Protein AF-A0A914I8N9-F1 (afdb_monomer_lite)

InterPro domains:
  IPR001623 DnaJ domain [PF00226] (18-84)
  IPR001623 DnaJ domain [PS50076] (16-91)
  IPR001623 DnaJ domain [SM00271] (15-82)
  IPR001623 DnaJ domain [cd06257] (18-78)
  IPR036869 Chaperone J-domain superfamily [G3DSA:1.10.287.110] (11-93)
  IPR036869 Chaperone J-domain superfamily [SSF46565] (16-83)
  IPR044634 J-protein Zuotin/DnaJC2 [PTHR43999] (18-120)

Structure (mmCIF, N/CA/C/O backbone):
data_AF-A0A914I8N9-F1
#
_entry.id   AF-A0A914I8N9-F1
#
loop_
_atom_site.group_PDB
_atom_site.id
_atom_site.type_symbol
_atom_site.label_atom_id
_atom_site.label_alt_id
_atom_site.label_comp_id
_atom_site.label_asym_id
_atom_site.label_entity_id
_atom_site.label_seq_id
_atom_site.pdbx_PDB_ins_code
_atom_site.Cartn_x
_atom_site.Cartn_y
_atom_site.Cartn_z
_atom_site.occupancy
_atom_site.B_iso_or_equiv
_atom_site.auth_seq_id
_atom_site.auth_comp_id
_atom_site.auth_asym_id
_atom_site.auth_atom_id
_atom_site.pdbx_PDB_model_num
ATOM 1 N N . MET A 1 1 ? -34.195 -6.995 -21.123 1.00 39.16 1 MET A N 1
ATOM 2 C CA . MET A 1 1 ? -33.593 -5.960 -20.252 1.00 39.16 1 MET A CA 1
ATOM 3 C C . MET A 1 1 ? -32.084 -6.145 -20.248 1.00 39.16 1 MET A C 1
ATOM 5 O O . MET A 1 1 ? -31.569 -7.027 -19.574 1.00 39.16 1 MET A O 1
ATOM 9 N N . GLY A 1 2 ? -31.395 -5.409 -21.122 1.00 38.69 2 GLY A N 1
ATOM 10 C CA . GLY A 1 2 ? -29.961 -5.561 -21.355 1.00 38.69 2 GLY A CA 1
ATOM 11 C C . GLY A 1 2 ? -29.150 -4.991 -20.198 1.00 38.69 2 GLY A C 1
ATOM 12 O O . GLY A 1 2 ? -29.290 -3.815 -19.868 1.00 38.69 2 GLY A O 1
ATOM 13 N N . ARG A 1 3 ? -28.291 -5.825 -19.601 1.00 42.97 3 ARG A N 1
ATOM 14 C CA . ARG A 1 3 ? -27.200 -5.366 -18.737 1.00 42.97 3 ARG A CA 1
ATOM 15 C C . ARG A 1 3 ? -26.376 -4.388 -19.567 1.00 42.97 3 ARG A C 1
ATOM 17 O O . ARG A 1 3 ? -25.725 -4.806 -20.524 1.00 42.97 3 ARG A O 1
ATOM 24 N N . ARG A 1 4 ? -26.479 -3.090 -19.269 1.00 39.59 4 ARG A N 1
ATOM 25 C CA . ARG A 1 4 ? -25.685 -2.056 -19.935 1.00 39.59 4 ARG A CA 1
ATOM 26 C C . ARG A 1 4 ? -24.221 -2.442 -19.737 1.00 39.59 4 ARG A C 1
ATOM 28 O O . ARG A 1 4 ? -23.734 -2.432 -18.611 1.00 39.59 4 ARG A O 1
ATOM 35 N N . ARG A 1 5 ? -23.550 -2.864 -20.813 1.00 46.09 5 ARG A N 1
ATOM 36 C CA . ARG A 1 5 ? -22.097 -3.029 -20.824 1.00 46.09 5 ARG A CA 1
ATOM 37 C C . ARG A 1 5 ? -21.525 -1.629 -20.673 1.00 46.09 5 ARG A C 1
ATOM 39 O O . ARG A 1 5 ? -21.552 -0.844 -21.615 1.00 46.09 5 ARG A O 1
ATOM 46 N N . ILE A 1 6 ? -21.114 -1.312 -19.454 1.00 45.16 6 ILE A N 1
ATOM 47 C CA . ILE A 1 6 ? -20.371 -0.098 -19.147 1.00 45.16 6 ILE A CA 1
ATOM 48 C C . ILE A 1 6 ? -19.089 -0.168 -19.996 1.00 45.16 6 ILE A C 1
ATOM 50 O O . ILE A 1 6 ? -18.448 -1.225 -20.015 1.00 45.16 6 ILE A O 1
ATOM 54 N N . PRO A 1 7 ? -18.750 0.873 -20.774 1.00 34.12 7 PRO A N 1
ATOM 55 C CA . PRO A 1 7 ? -17.563 0.855 -21.617 1.00 34.12 7 PRO A CA 1
ATOM 56 C C . PRO A 1 7 ? -16.312 0.631 -20.756 1.00 34.12 7 PRO A C 1
ATOM 58 O O . PRO A 1 7 ? -16.129 1.271 -19.723 1.00 34.12 7 PRO A O 1
ATOM 61 N N . MET A 1 8 ? -15.454 -0.290 -21.205 1.00 40.66 8 MET A N 1
ATOM 62 C CA . MET A 1 8 ? -14.222 -0.771 -20.553 1.00 40.66 8 MET A CA 1
ATOM 63 C C . MET A 1 8 ? -13.166 0.321 -20.265 1.00 40.66 8 MET A C 1
ATOM 65 O O . MET A 1 8 ? -12.083 0.015 -19.781 1.00 40.66 8 MET A O 1
ATOM 69 N N . THR A 1 9 ? -13.453 1.582 -20.582 1.00 38.22 9 THR A N 1
ATOM 70 C CA . THR A 1 9 ? -12.513 2.706 -20.577 1.00 38.22 9 THR A CA 1
ATOM 71 C C . THR A 1 9 ? -12.528 3.559 -19.309 1.00 38.22 9 THR A C 1
ATOM 73 O O . THR A 1 9 ? -11.634 4.385 -19.170 1.00 38.22 9 THR A O 1
ATOM 76 N N . LEU A 1 10 ? -13.462 3.359 -18.367 1.00 38.25 10 LEU A N 1
ATOM 77 C CA . LEU A 1 10 ? -13.468 4.121 -17.102 1.00 38.25 10 LEU A CA 1
ATOM 78 C C . LEU A 1 10 ? -13.258 3.291 -15.823 1.00 38.25 10 LEU A C 1
ATOM 80 O O . LEU A 1 10 ? -12.887 3.866 -14.812 1.00 38.25 10 LEU A O 1
ATOM 84 N N . MET A 1 11 ? -13.412 1.962 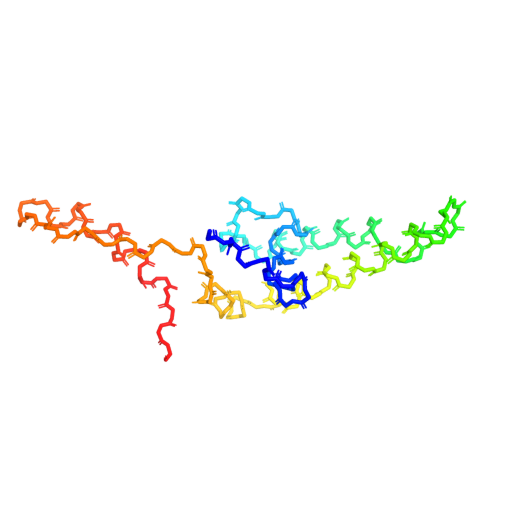-15.859 1.00 38.12 11 MET A N 1
ATOM 85 C CA . MET A 1 11 ? -13.218 1.095 -14.675 1.00 38.12 11 MET A CA 1
ATOM 86 C C . MET A 1 11 ? -11.826 0.440 -14.589 1.00 38.12 11 MET A C 1
ATOM 88 O O . MET A 1 11 ? -11.537 -0.284 -13.645 1.00 38.12 11 MET A O 1
ATOM 92 N N . ALA A 1 12 ? -10.939 0.660 -15.563 1.00 41.41 12 ALA A N 1
ATOM 93 C CA . ALA A 1 12 ? -9.698 -0.116 -15.671 1.00 41.41 12 ALA A CA 1
ATOM 94 C C . ALA A 1 12 ? -8.485 0.472 -14.922 1.00 41.41 12 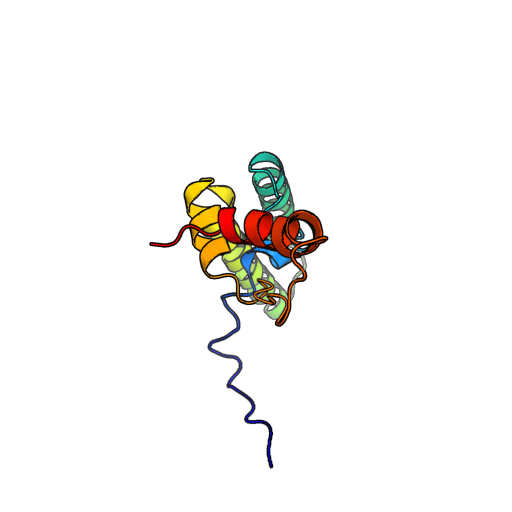ALA A C 1
ATOM 96 O O . ALA A 1 12 ? -7.416 -0.135 -14.952 1.00 41.41 12 ALA A O 1
ATOM 97 N N . LEU A 1 13 ? -8.614 1.627 -14.257 1.00 43.69 13 LEU A N 1
ATOM 98 C CA . LEU A 1 13 ? -7.502 2.221 -13.497 1.00 43.69 13 LEU A CA 1
ATOM 99 C C . LEU A 1 13 ? -7.615 2.004 -11.979 1.00 43.69 13 LEU A C 1
ATOM 101 O O . LEU A 1 13 ? -6.601 2.059 -11.289 1.00 43.69 13 LEU A O 1
ATOM 105 N N . GLU A 1 14 ? -8.805 1.686 -11.468 1.00 46.78 14 GLU A N 1
ATOM 106 C CA . GLU A 1 14 ? -9.052 1.474 -10.030 1.00 46.78 14 GLU A CA 1
ATOM 107 C C . GLU A 1 14 ? -8.702 0.044 -9.574 1.00 46.78 14 GLU A C 1
ATOM 109 O O . GLU A 1 14 ? -8.372 -0.194 -8.416 1.00 46.78 14 GLU A O 1
ATOM 114 N N . ASP A 1 15 ? -8.636 -0.911 -10.506 1.00 54.12 15 ASP A N 1
ATOM 115 C CA . ASP A 1 15 ? -8.267 -2.312 -10.245 1.00 54.12 15 ASP A CA 1
ATOM 116 C C . ASP A 1 15 ? -6.746 -2.583 -10.242 1.00 54.12 15 ASP A C 1
ATOM 118 O O . ASP A 1 15 ? -6.292 -3.726 -10.092 1.00 54.12 15 ASP A O 1
ATOM 122 N N . CYS A 1 16 ? -5.939 -1.536 -10.416 1.00 60.25 16 CYS A N 1
ATOM 123 C CA . CYS A 1 16 ? -4.512 -1.646 -10.702 1.00 60.25 16 CYS A CA 1
ATOM 124 C C . CYS A 1 16 ? -3.617 -1.711 -9.448 1.00 60.25 16 CYS A C 1
ATOM 126 O O . CYS A 1 16 ? -2.440 -2.030 -9.566 1.00 60.25 16 CYS A O 1
ATOM 128 N N . SER A 1 17 ? -4.132 -1.474 -8.239 1.00 67.94 17 SER A N 1
ATOM 129 C CA . SER A 1 17 ? -3.269 -1.226 -7.070 1.00 67.94 17 SER A CA 1
ATOM 130 C C . SER A 1 17 ? -2.759 -2.521 -6.413 1.00 67.94 17 SER A C 1
ATOM 132 O O . SER A 1 17 ? -1.599 -2.916 -6.567 1.00 67.94 17 SER A O 1
ATOM 134 N N . TYR A 1 18 ? -3.631 -3.274 -5.735 1.00 69.81 18 TYR A N 1
ATOM 135 C CA . TYR A 1 18 ? -3.219 -4.495 -5.025 1.00 69.81 18 TYR A CA 1
ATOM 136 C C . TYR A 1 18 ? -3.001 -5.704 -5.943 1.00 69.81 18 TYR A C 1
ATOM 138 O O . TYR A 1 18 ? -2.136 -6.545 -5.679 1.00 69.81 18 TYR A O 1
ATOM 146 N N . LYS A 1 19 ? -3.763 -5.807 -7.039 1.00 77.00 19 LYS A N 1
ATOM 147 C CA . LYS A 1 19 ? -3.675 -6.930 -7.989 1.00 77.00 19 LYS A CA 1
ATOM 148 C C . LYS A 1 19 ? -2.350 -6.950 -8.742 1.00 77.00 19 LYS A C 1
ATOM 150 O O . LYS A 1 19 ? -1.724 -8.005 -8.847 1.00 77.00 19 LYS A O 1
ATOM 155 N N . VAL A 1 20 ? -1.860 -5.796 -9.182 1.00 79.81 20 VAL A N 1
ATOM 156 C CA . VAL A 1 20 ? -0.630 -5.726 -9.984 1.00 79.81 20 VAL A CA 1
ATOM 157 C C . VAL A 1 20 ? 0.626 -5.979 -9.156 1.00 79.81 20 VAL A C 1
ATOM 159 O O . VAL A 1 20 ? 1.529 -6.691 -9.616 1.00 79.81 20 VAL A O 1
ATOM 162 N N . LEU A 1 21 ? 0.636 -5.543 -7.893 1.00 81.12 21 LEU A N 1
ATOM 163 C CA . LEU A 1 21 ? 1.684 -5.892 -6.930 1.00 81.12 21 LEU A CA 1
ATOM 164 C C . LEU A 1 21 ? 1.602 -7.360 -6.463 1.00 81.12 21 LEU A C 1
ATOM 166 O O . LEU A 1 21 ? 2.566 -7.891 -5.912 1.00 81.12 21 LEU A O 1
ATOM 170 N N . GLY A 1 22 ? 0.499 -8.064 -6.747 1.00 80.38 22 GLY A N 1
ATOM 171 C CA . GLY A 1 22 ? 0.273 -9.439 -6.291 1.00 80.38 22 GLY A CA 1
ATOM 172 C C . GLY A 1 22 ? -0.046 -9.524 -4.796 1.00 80.38 22 GLY A C 1
ATOM 173 O O . GLY A 1 22 ? 0.194 -10.553 -4.170 1.00 80.38 22 GLY A O 1
ATOM 174 N N . LEU A 1 23 ? -0.565 -8.435 -4.229 1.00 81.81 23 LEU A N 1
ATOM 175 C CA . LEU A 1 23 ? -0.943 -8.288 -2.826 1.00 81.81 23 LEU A CA 1
ATOM 176 C C . LEU A 1 23 ? -2.467 -8.296 -2.643 1.00 81.81 23 LEU A C 1
ATOM 178 O O . LEU A 1 23 ? -2.960 -7.887 -1.600 1.00 81.81 23 LEU A O 1
ATOM 182 N N . SER A 1 24 ? -3.223 -8.817 -3.617 1.00 76.25 24 SER A N 1
ATOM 183 C CA . SER A 1 24 ? -4.694 -8.893 -3.584 1.00 76.25 24 SER A CA 1
ATOM 184 C C . SER A 1 24 ? -5.264 -9.552 -2.332 1.00 76.25 24 SER A C 1
ATOM 186 O O . SER A 1 24 ? -6.397 -9.266 -1.970 1.00 76.25 24 SER A O 1
ATOM 188 N N . LYS A 1 25 ? -4.504 -10.459 -1.704 1.00 72.12 25 LYS A N 1
ATOM 189 C CA . LYS A 1 25 ? -4.906 -11.142 -0.468 1.00 72.12 25 LYS A CA 1
ATOM 190 C C . LYS A 1 25 ? -4.633 -10.316 0.786 1.00 72.12 25 LYS A C 1
ATOM 192 O O . LYS A 1 25 ? -5.399 -10.423 1.729 1.00 72.12 25 LYS A O 1
ATOM 197 N N . LEU A 1 26 ? -3.550 -9.534 0.801 1.00 74.38 26 LEU A N 1
ATOM 198 C CA . LEU A 1 26 ? -3.224 -8.683 1.945 1.00 74.38 26 LEU A CA 1
ATOM 199 C C . LEU A 1 26 ? -4.026 -7.379 1.920 1.00 74.38 26 LEU A C 1
ATOM 201 O O . LEU A 1 26 ? -4.456 -6.935 2.977 1.00 74.38 26 LEU A O 1
ATOM 205 N N . ARG A 1 27 ? -4.266 -6.788 0.739 1.00 78.44 27 ARG A N 1
ATOM 206 C CA . ARG A 1 27 ? -4.950 -5.487 0.590 1.00 78.44 27 ARG A CA 1
ATOM 207 C C . ARG A 1 27 ? -4.394 -4.467 1.601 1.00 78.44 27 ARG A C 1
ATOM 209 O O . ARG A 1 27 ? -3.176 -4.339 1.723 1.00 78.44 27 ARG A O 1
ATOM 216 N N . TYR A 1 28 ? -5.272 -3.833 2.371 1.00 69.62 28 TYR A N 1
ATOM 217 C CA . TYR A 1 28 ? -4.977 -2.890 3.446 1.00 69.62 28 TYR A CA 1
ATOM 218 C C . TYR A 1 28 ? -4.037 -3.433 4.542 1.00 69.62 28 TYR A C 1
ATOM 220 O O . TYR A 1 28 ? -3.385 -2.657 5.230 1.00 69.62 28 TYR A O 1
ATOM 228 N N . GLN A 1 29 ? -3.908 -4.756 4.701 1.00 72.50 29 GLN A N 1
ATOM 229 C CA . GLN A 1 29 ? -2.983 -5.375 5.663 1.00 72.50 29 GLN A CA 1
ATOM 230 C C . GLN A 1 29 ? -1.536 -5.441 5.151 1.00 72.50 29 GLN A C 1
ATOM 232 O O . GLN A 1 29 ? -0.646 -5.907 5.865 1.00 72.50 29 GLN A O 1
ATOM 237 N N . ALA A 1 30 ? -1.279 -5.040 3.902 1.00 80.31 30 ALA A N 1
ATOM 238 C CA . ALA A 1 30 ? 0.066 -5.038 3.354 1.00 80.31 30 ALA A CA 1
ATOM 239 C C . ALA A 1 30 ? 0.929 -3.995 4.070 1.00 80.31 30 ALA A C 1
ATOM 241 O O . ALA A 1 30 ? 0.628 -2.805 4.063 1.00 80.31 30 ALA A O 1
ATOM 242 N N . THR A 1 31 ? 2.040 -4.446 4.648 1.00 82.31 31 THR A N 1
ATOM 243 C CA . THR A 1 31 ? 3.020 -3.546 5.266 1.00 82.31 31 THR A CA 1
ATOM 244 C C . THR A 1 31 ? 3.807 -2.781 4.192 1.00 82.31 31 THR A C 1
ATOM 246 O O . THR A 1 31 ? 4.040 -3.315 3.097 1.00 82.31 31 THR A O 1
ATOM 249 N N . PRO A 1 32 ? 4.328 -1.576 4.488 1.00 81.88 32 PRO A N 1
ATOM 250 C CA . PRO A 1 32 ? 5.149 -0.811 3.543 1.00 81.88 32 PRO A CA 1
ATOM 251 C C . PRO A 1 32 ? 6.379 -1.598 3.058 1.00 81.88 32 PRO A C 1
ATOM 253 O O . PRO A 1 32 ? 6.779 -1.509 1.895 1.00 81.88 32 PRO A O 1
ATOM 256 N N . ALA A 1 33 ? 6.950 -2.451 3.916 1.00 85.12 33 ALA A N 1
ATOM 257 C CA . ALA A 1 33 ? 8.039 -3.352 3.545 1.00 85.12 33 ALA A CA 1
ATOM 258 C C . ALA A 1 33 ? 7.613 -4.395 2.491 1.00 85.12 33 ALA A C 1
ATOM 260 O O . ALA A 1 33 ? 8.355 -4.656 1.537 1.00 85.12 33 ALA A O 1
ATOM 261 N N . GLN A 1 34 ? 6.414 -4.971 2.624 1.00 85.38 34 GLN A N 1
ATOM 262 C CA . GLN A 1 34 ? 5.852 -5.908 1.645 1.00 85.38 34 GLN A CA 1
ATOM 263 C C . GLN A 1 34 ? 5.517 -5.213 0.322 1.00 85.38 34 GLN A C 1
ATOM 265 O O . GLN A 1 34 ? 5.853 -5.750 -0.734 1.00 85.38 34 GLN A O 1
ATOM 270 N N . LEU A 1 35 ? 4.945 -4.006 0.366 1.00 85.94 35 LEU A N 1
ATOM 271 C CA . LEU A 1 35 ? 4.677 -3.175 -0.814 1.00 85.94 35 LEU A CA 1
ATOM 272 C C . LEU A 1 35 ? 5.965 -2.876 -1.589 1.00 85.94 35 LEU A C 1
ATOM 274 O O . LEU A 1 35 ? 6.048 -3.142 -2.789 1.00 85.94 35 LEU A O 1
ATOM 278 N N . LYS A 1 36 ? 7.017 -2.433 -0.894 1.00 87.88 36 LYS A N 1
ATOM 279 C CA . LYS A 1 36 ? 8.335 -2.152 -1.486 1.00 87.88 36 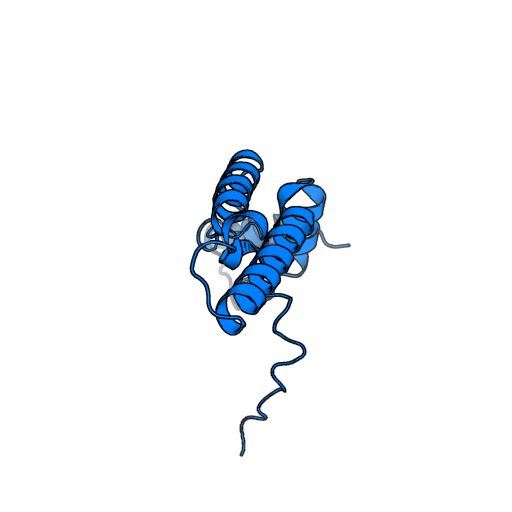LYS A CA 1
ATOM 280 C C . LYS A 1 36 ? 8.989 -3.395 -2.086 1.00 87.88 36 LYS A C 1
ATOM 282 O O . LYS A 1 36 ? 9.606 -3.327 -3.150 1.00 87.88 36 LYS A O 1
ATOM 287 N N . THR A 1 37 ? 8.851 -4.538 -1.423 1.00 89.94 37 THR A N 1
ATOM 288 C CA . THR A 1 37 ? 9.412 -5.813 -1.893 1.00 89.94 37 THR A CA 1
ATOM 289 C C . THR A 1 37 ? 8.670 -6.321 -3.131 1.00 89.94 37 THR A C 1
ATOM 291 O O . THR A 1 37 ? 9.298 -6.719 -4.115 1.00 89.94 37 THR A O 1
ATOM 294 N N . ALA A 1 38 ? 7.337 -6.256 -3.118 1.00 88.88 38 ALA A N 1
ATOM 295 C CA . ALA A 1 38 ? 6.490 -6.607 -4.252 1.00 88.88 38 ALA A CA 1
ATOM 296 C C . ALA A 1 38 ? 6.763 -5.707 -5.466 1.00 88.88 38 ALA A C 1
ATOM 298 O O . ALA A 1 38 ? 6.946 -6.222 -6.571 1.00 88.88 38 ALA A O 1
ATOM 299 N N . TYR A 1 39 ? 6.877 -4.395 -5.242 1.00 89.69 39 TYR A N 1
ATOM 300 C CA . TYR A 1 39 ? 7.236 -3.408 -6.257 1.00 89.69 39 TYR A CA 1
ATOM 301 C C . TYR A 1 39 ? 8.581 -3.732 -6.910 1.00 89.69 39 TYR A C 1
ATOM 303 O O . TYR A 1 39 ? 8.635 -3.950 -8.117 1.00 89.69 39 TYR A O 1
ATOM 311 N N . ARG A 1 40 ? 9.654 -3.882 -6.119 1.00 89.56 40 ARG A N 1
ATOM 312 C CA . ARG A 1 40 ? 10.999 -4.211 -6.632 1.00 89.56 40 ARG A CA 1
ATOM 313 C C . ARG A 1 40 ? 10.998 -5.469 -7.498 1.00 89.56 40 ARG A C 1
ATOM 315 O O . ARG A 1 40 ? 11.579 -5.476 -8.580 1.00 89.56 40 ARG A O 1
ATOM 322 N N . ARG A 1 41 ? 10.308 -6.523 -7.053 1.00 89.25 41 ARG A N 1
ATOM 323 C CA . ARG A 1 41 ? 10.202 -7.785 -7.800 1.00 89.25 41 ARG A CA 1
ATOM 324 C C . ARG A 1 41 ? 9.479 -7.612 -9.138 1.00 89.25 41 ARG A C 1
ATOM 326 O O . ARG A 1 41 ? 9.858 -8.244 -10.118 1.00 89.25 41 ARG A O 1
ATOM 333 N N . LYS A 1 42 ? 8.430 -6.787 -9.176 1.00 88.12 42 LYS A N 1
ATOM 334 C CA . LYS A 1 42 ? 7.640 -6.520 -10.385 1.00 88.12 42 LYS A CA 1
ATOM 335 C C . LYS A 1 42 ? 8.389 -5.612 -11.358 1.00 88.12 42 LYS A C 1
ATOM 337 O O . LYS A 1 42 ? 8.472 -5.960 -12.530 1.00 88.12 42 LYS A O 1
ATOM 342 N N . VAL A 1 43 ? 9.018 -4.545 -10.868 1.00 88.69 43 VAL A N 1
ATOM 343 C CA . VAL A 1 43 ? 9.906 -3.675 -11.655 1.00 88.69 43 VAL A CA 1
ATOM 344 C C . VAL A 1 43 ? 10.986 -4.503 -12.339 1.00 88.69 43 VAL A C 1
ATOM 346 O O . VAL A 1 43 ? 11.086 -4.472 -13.553 1.00 88.69 43 VAL A O 1
ATOM 349 N N . LEU A 1 44 ? 11.709 -5.356 -11.609 1.00 86.62 44 LEU A N 1
ATOM 350 C CA . LEU A 1 44 ? 12.757 -6.205 -12.193 1.00 86.62 44 LEU A CA 1
ATOM 351 C C . LEU A 1 44 ? 12.260 -7.203 -13.252 1.00 86.62 44 LEU A C 1
ATOM 353 O O . LEU A 1 44 ? 13.083 -7.753 -13.987 1.00 86.62 44 LEU A O 1
ATOM 357 N N . LYS A 1 45 ? 10.957 -7.497 -13.292 1.00 84.25 45 LYS A N 1
ATOM 358 C CA . LYS A 1 45 ? 10.346 -8.413 -14.261 1.00 84.25 45 LYS A CA 1
ATOM 359 C C . LYS A 1 45 ? 9.823 -7.686 -15.501 1.00 84.25 45 LYS A C 1
ATOM 361 O O . LYS A 1 45 ? 9.946 -8.235 -16.585 1.00 84.25 45 LYS A O 1
ATOM 366 N N . TYR A 1 46 ? 9.245 -6.500 -15.326 1.00 82.94 46 TYR A N 1
ATOM 367 C CA . TYR A 1 46 ? 8.553 -5.750 -16.382 1.00 82.94 46 TYR A CA 1
ATOM 368 C C . TYR A 1 46 ? 9.292 -4.473 -16.808 1.00 82.94 46 TYR A C 1
ATOM 370 O O . TYR A 1 46 ? 8.726 -3.659 -17.526 1.00 82.94 46 TYR A O 1
ATOM 378 N N . HIS A 1 47 ? 10.530 -4.258 -16.349 1.00 82.94 47 HIS A N 1
ATOM 379 C CA . HIS A 1 47 ? 11.308 -3.085 -16.738 1.00 82.94 47 HIS A CA 1
ATOM 380 C C . HIS A 1 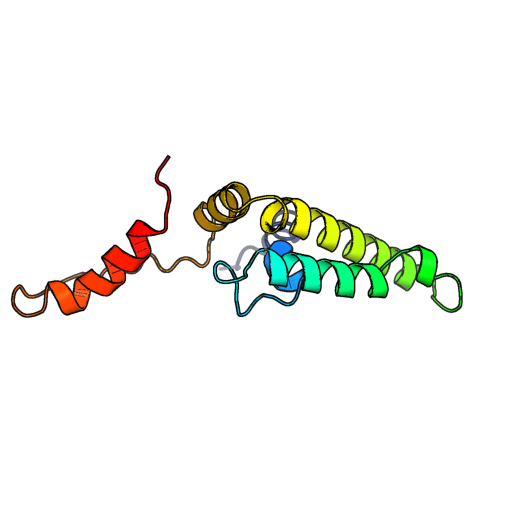47 ? 11.536 -3.076 -18.261 1.00 82.94 47 HIS A C 1
ATOM 382 O O . HIS A 1 47 ? 11.972 -4.102 -18.791 1.00 82.94 47 HIS A O 1
ATOM 388 N N . PRO A 1 48 ? 11.322 -1.940 -18.950 1.00 76.12 48 PRO A N 1
ATOM 389 C CA . PRO A 1 48 ? 11.450 -1.855 -20.410 1.00 76.12 48 PRO A CA 1
ATOM 390 C C . PRO A 1 48 ? 12.858 -2.223 -20.912 1.00 76.12 48 PRO A C 1
ATOM 392 O O . PRO A 1 48 ? 13.003 -2.813 -21.975 1.00 76.12 48 PRO A O 1
ATOM 395 N N . ASP A 1 49 ? 13.896 -1.986 -20.100 1.00 74.25 49 ASP A N 1
ATOM 396 C CA . ASP A 1 49 ? 15.291 -2.356 -20.415 1.00 74.25 49 ASP A CA 1
ATOM 397 C C . ASP A 1 49 ? 15.502 -3.868 -20.636 1.00 74.25 49 ASP A C 1
ATOM 399 O O . ASP A 1 49 ? 16.367 -4.273 -21.405 1.00 74.25 49 ASP A O 1
ATOM 403 N N . LYS A 1 50 ? 14.682 -4.728 -20.015 1.00 68.50 50 LYS A N 1
ATOM 404 C CA . LYS A 1 50 ? 14.822 -6.189 -20.138 1.00 68.50 50 LYS A CA 1
ATOM 405 C C . LYS A 1 50 ? 14.192 -6.786 -21.403 1.00 68.50 50 LYS A C 1
ATOM 407 O O . LYS A 1 50 ? 14.442 -7.957 -21.676 1.00 68.50 50 LYS A O 1
ATOM 412 N N . GLY A 1 51 ? 13.387 -6.024 -22.147 1.00 57.94 51 GLY A N 1
ATOM 413 C CA . GLY A 1 51 ? 12.555 -6.528 -23.251 1.00 57.94 51 GLY A CA 1
ATOM 414 C C . GLY A 1 51 ? 13.221 -6.581 -24.630 1.00 57.94 51 GLY A C 1
ATOM 415 O O . GLY A 1 51 ? 12.616 -7.062 -25.580 1.00 57.94 51 GLY A O 1
ATOM 416 N N . GLN A 1 52 ? 14.465 -6.122 -24.784 1.00 55.34 52 GLN A N 1
ATOM 417 C CA . GLN A 1 52 ? 15.043 -5.952 -26.126 1.00 55.34 52 GLN A CA 1
ATOM 418 C C . GLN A 1 52 ? 15.588 -7.238 -26.773 1.00 55.34 52 GLN A C 1
ATOM 420 O O . GLN A 1 52 ? 15.998 -7.208 -27.929 1.00 55.34 52 GLN A O 1
ATOM 425 N N . ALA A 1 53 ? 15.615 -8.373 -26.064 1.00 55.22 53 ALA A N 1
ATOM 426 C CA . ALA A 1 53 ? 16.324 -9.561 -26.548 1.00 55.22 53 ALA A CA 1
ATOM 427 C C . ALA A 1 53 ? 15.463 -10.573 -27.335 1.00 55.22 53 ALA A C 1
ATOM 429 O O . ALA A 1 53 ? 16.042 -11.404 -28.032 1.00 55.22 53 ALA A O 1
ATOM 430 N N . ALA A 1 54 ? 14.122 -10.552 -27.239 1.00 54.16 54 ALA A N 1
ATOM 431 C CA . ALA A 1 54 ? 13.288 -11.592 -27.872 1.00 54.16 54 ALA A CA 1
ATOM 432 C C . ALA A 1 54 ? 11.797 -11.252 -28.108 1.00 54.16 54 ALA A C 1
ATOM 434 O O . ALA A 1 54 ? 11.070 -12.097 -28.632 1.00 54.16 54 ALA A O 1
ATOM 435 N N . ASP A 1 55 ? 11.314 -10.068 -27.726 1.00 56.69 55 ASP A N 1
ATOM 436 C CA . ASP A 1 55 ? 9.874 -9.804 -27.658 1.00 56.69 55 ASP A CA 1
ATOM 437 C C . ASP A 1 55 ? 9.339 -9.154 -28.950 1.00 56.69 55 ASP A C 1
ATOM 439 O O . ASP A 1 55 ? 9.872 -8.165 -29.445 1.00 56.69 55 ASP A O 1
ATOM 443 N N . THR A 1 56 ? 8.252 -9.702 -29.505 1.00 63.56 56 THR A N 1
ATOM 444 C CA . THR A 1 56 ? 7.454 -9.041 -30.560 1.00 63.56 56 THR A CA 1
ATOM 445 C C . THR A 1 56 ? 6.904 -7.695 -30.072 1.00 63.56 56 THR A C 1
ATOM 447 O O . THR A 1 56 ? 6.589 -7.570 -28.889 1.00 63.56 56 THR A O 1
ATOM 450 N N . ASP A 1 57 ? 6.689 -6.739 -30.981 1.00 65.81 57 ASP A N 1
ATOM 451 C CA . ASP A 1 57 ? 6.200 -5.371 -30.704 1.00 65.81 57 ASP A CA 1
ATOM 452 C C . ASP A 1 57 ? 4.987 -5.321 -29.735 1.00 65.81 57 ASP A C 1
ATOM 454 O O . ASP A 1 57 ? 4.979 -4.566 -28.764 1.00 65.81 57 ASP A O 1
ATOM 458 N N . ASP A 1 58 ? 4.016 -6.238 -29.884 1.00 68.56 58 ASP A N 1
ATOM 459 C CA . ASP A 1 58 ? 2.828 -6.337 -29.006 1.00 68.56 58 ASP A CA 1
ATOM 460 C C . ASP A 1 58 ? 3.165 -6.722 -27.547 1.00 68.56 58 ASP A C 1
ATOM 462 O O . ASP A 1 58 ? 2.462 -6.358 -26.605 1.00 68.56 58 ASP A O 1
ATOM 466 N N . THR A 1 59 ? 4.261 -7.452 -27.323 1.00 68.75 59 THR A N 1
ATOM 467 C CA . THR A 1 59 ? 4.713 -7.846 -25.976 1.00 68.75 59 THR A CA 1
ATOM 468 C C . THR A 1 59 ? 5.435 -6.697 -25.269 1.00 68.75 59 THR A C 1
ATOM 470 O O . THR A 1 59 ? 5.224 -6.507 -24.068 1.00 68.75 59 THR A O 1
ATOM 473 N N . SER A 1 60 ? 6.203 -5.879 -26.000 1.00 69.62 60 SER A N 1
ATOM 474 C CA . SER A 1 60 ? 6.848 -4.679 -25.444 1.00 69.62 60 SER A CA 1
ATOM 475 C C . SER A 1 60 ? 5.811 -3.663 -24.964 1.00 69.62 60 SER A C 1
ATOM 477 O O . SER A 1 60 ? 5.836 -3.254 -23.802 1.00 69.62 60 SER A O 1
ATOM 479 N N . LEU A 1 61 ? 4.812 -3.362 -25.803 1.00 70.81 61 LEU A N 1
ATOM 480 C CA . LEU A 1 61 ? 3.721 -2.438 -25.467 1.00 70.81 61 LEU A CA 1
ATOM 481 C C . LEU A 1 61 ? 2.933 -2.894 -24.226 1.00 70.81 61 LEU A C 1
ATOM 483 O O . LEU A 1 61 ? 2.583 -2.089 -23.358 1.00 70.81 61 LEU A O 1
ATOM 487 N N . ARG A 1 62 ? 2.684 -4.204 -24.091 1.00 74.44 62 ARG A N 1
ATOM 488 C CA . ARG A 1 62 ? 2.043 -4.773 -22.893 1.00 74.44 62 ARG A CA 1
ATOM 489 C C . ARG A 1 62 ? 2.918 -4.642 -21.650 1.00 74.44 62 ARG A C 1
ATOM 491 O O . ARG A 1 62 ? 2.396 -4.317 -20.585 1.00 74.44 62 ARG A O 1
ATOM 498 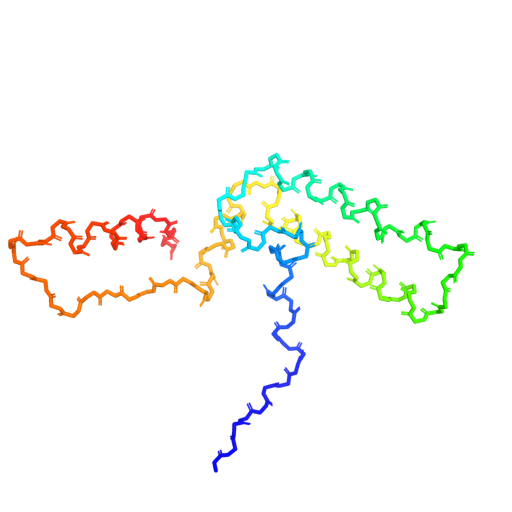N N . ASN A 1 63 ? 4.222 -4.889 -21.759 1.00 76.06 63 ASN A N 1
ATOM 499 C CA . ASN A 1 63 ? 5.148 -4.771 -20.633 1.00 76.06 63 ASN A CA 1
ATOM 500 C C . ASN A 1 63 ? 5.257 -3.322 -20.139 1.00 76.06 63 ASN A C 1
ATOM 502 O O . ASN A 1 63 ? 5.209 -3.093 -18.931 1.00 76.06 63 ASN A O 1
ATOM 506 N N . GLU A 1 64 ? 5.300 -2.351 -21.051 1.00 79.31 64 GLU A N 1
ATOM 507 C CA . GLU A 1 64 ? 5.277 -0.920 -20.727 1.00 79.31 64 GLU A CA 1
ATOM 508 C C . GLU A 1 64 ? 3.979 -0.509 -20.020 1.00 79.31 64 GLU A C 1
ATOM 510 O O . GLU A 1 64 ? 4.017 0.153 -18.979 1.00 79.31 64 GLU A O 1
ATOM 515 N N . ALA A 1 65 ? 2.824 -0.963 -20.519 1.00 80.62 65 ALA A N 1
ATOM 516 C CA . ALA A 1 65 ? 1.535 -0.707 -19.878 1.00 80.62 65 ALA A CA 1
ATOM 517 C C . ALA A 1 65 ? 1.466 -1.305 -18.459 1.00 80.62 65 ALA A C 1
ATOM 519 O O . ALA A 1 65 ? 0.984 -0.662 -17.520 1.00 80.62 65 ALA A O 1
ATOM 520 N N . VAL A 1 66 ? 1.994 -2.520 -18.273 1.00 80.88 66 VAL A N 1
ATOM 521 C CA . VAL A 1 66 ? 2.079 -3.171 -16.958 1.00 80.88 66 VAL A CA 1
ATOM 522 C C . VAL A 1 66 ? 3.034 -2.415 -16.034 1.00 80.88 66 VAL A C 1
ATOM 524 O O . VAL A 1 66 ? 2.701 -2.206 -14.868 1.00 80.88 66 VAL A O 1
ATOM 527 N N . PHE A 1 67 ? 4.183 -1.958 -16.534 1.00 84.19 67 PHE A N 1
ATOM 528 C CA . PHE A 1 67 ? 5.141 -1.155 -15.775 1.00 84.19 67 PHE A CA 1
ATOM 529 C C . PHE A 1 67 ? 4.528 0.162 -15.287 1.00 84.19 67 PHE A C 1
ATOM 531 O O . PHE A 1 67 ? 4.615 0.481 -14.100 1.00 84.19 67 PHE A O 1
ATOM 538 N N . ALA A 1 68 ? 3.816 0.875 -16.163 1.00 84.56 68 ALA A N 1
ATOM 539 C CA . ALA A 1 68 ? 3.107 2.098 -15.802 1.00 84.56 68 ALA A CA 1
ATOM 540 C C . ALA A 1 68 ? 2.068 1.858 -14.690 1.00 84.56 68 ALA A C 1
ATOM 542 O O . ALA A 1 68 ? 1.957 2.658 -13.758 1.00 84.56 68 ALA A O 1
ATOM 543 N N . CYS A 1 69 ? 1.335 0.741 -14.739 1.00 84.94 69 CYS A N 1
ATOM 544 C CA . CYS A 1 69 ? 0.396 0.375 -13.677 1.00 84.94 69 CYS A CA 1
ATOM 545 C C . CYS A 1 69 ? 1.114 -0.022 -12.366 1.00 84.94 69 CYS A C 1
ATOM 547 O O . CYS A 1 69 ? 0.670 0.384 -11.294 1.00 84.94 69 CYS A O 1
ATOM 549 N N . ILE A 1 70 ? 2.256 -0.728 -12.418 1.00 86.00 70 ILE A N 1
ATOM 550 C CA . ILE A 1 70 ? 3.081 -1.043 -11.230 1.00 86.00 70 ILE A CA 1
ATOM 551 C C . ILE A 1 70 ? 3.545 0.239 -10.524 1.00 86.00 70 ILE A C 1
ATOM 553 O O . ILE A 1 70 ? 3.494 0.317 -9.295 1.00 86.00 70 ILE A O 1
ATOM 557 N N . GLN A 1 71 ? 3.999 1.232 -11.292 1.00 87.38 71 GLN A N 1
ATOM 558 C CA . GLN A 1 71 ? 4.477 2.504 -10.756 1.00 87.38 71 GLN A CA 1
ATOM 559 C C . GLN A 1 71 ? 3.352 3.274 -10.061 1.00 87.38 71 GLN A C 1
ATOM 561 O O . GLN A 1 71 ? 3.484 3.625 -8.889 1.00 87.38 71 GLN A O 1
ATOM 566 N N . LYS A 1 72 ? 2.209 3.435 -10.739 1.00 84.25 72 LYS A N 1
ATOM 567 C CA . LYS A 1 72 ? 1.016 4.083 -10.170 1.00 84.25 72 LYS A CA 1
ATOM 568 C C . LYS A 1 72 ? 0.536 3.387 -8.895 1.00 84.25 72 LYS A C 1
ATOM 570 O O . LYS A 1 72 ? 0.263 4.053 -7.900 1.00 84.25 72 LYS A O 1
ATOM 575 N N . ALA A 1 73 ? 0.503 2.053 -8.891 1.00 84.06 73 ALA A N 1
ATOM 576 C CA . ALA A 1 73 ? 0.122 1.268 -7.719 1.00 84.06 73 ALA A CA 1
ATOM 577 C C . ALA A 1 73 ? 1.032 1.543 -6.512 1.00 84.06 73 ALA A C 1
ATOM 579 O O . ALA A 1 73 ? 0.555 1.678 -5.386 1.00 84.06 73 ALA A O 1
ATOM 580 N N . TYR A 1 74 ? 2.346 1.643 -6.729 1.00 85.50 74 TYR A N 1
ATOM 581 C CA . TYR A 1 74 ? 3.296 1.940 -5.658 1.00 85.50 74 TYR A CA 1
ATOM 582 C C . TYR A 1 74 ? 3.243 3.404 -5.202 1.00 85.50 74 TYR A C 1
ATOM 584 O O . TYR A 1 74 ? 3.400 3.673 -4.015 1.00 85.50 74 TYR A O 1
ATOM 592 N N . GLU A 1 75 ? 2.969 4.352 -6.097 1.00 84.56 75 GLU A N 1
ATOM 593 C CA . GLU A 1 75 ? 2.777 5.762 -5.733 1.00 84.56 75 GLU A CA 1
ATOM 594 C C . GLU A 1 75 ? 1.526 5.996 -4.874 1.00 84.56 75 GLU A C 1
ATOM 596 O O . GLU A 1 75 ? 1.521 6.876 -4.005 1.00 84.56 75 GLU A O 1
ATOM 601 N N . GLN A 1 76 ? 0.478 5.203 -5.105 1.00 79.50 76 GLN A N 1
ATOM 602 C CA . GLN A 1 76 ? -0.753 5.243 -4.320 1.00 79.50 76 GLN A CA 1
ATOM 603 C C . GLN A 1 76 ? -0.619 4.496 -2.989 1.00 79.50 76 GLN A C 1
ATOM 605 O O . GLN A 1 76 ? -0.991 5.037 -1.956 1.00 79.50 76 GLN A O 1
ATOM 610 N N . LEU A 1 77 ? -0.065 3.280 -2.987 1.00 80.31 77 LEU A N 1
ATOM 611 C CA . LEU A 1 77 ? -0.065 2.420 -1.797 1.00 80.31 77 LEU A CA 1
ATOM 612 C C . LEU A 1 77 ? 1.242 2.454 -0.995 1.00 80.31 77 LEU A C 1
ATOM 614 O O . LEU A 1 77 ? 1.240 2.249 0.209 1.00 80.31 77 LEU A O 1
ATOM 618 N N . GLY A 1 78 ? 2.383 2.637 -1.658 1.00 75.00 78 GLY A N 1
ATOM 619 C CA . GLY A 1 78 ? 3.708 2.353 -1.096 1.00 75.00 78 GLY A CA 1
ATOM 620 C C . GLY A 1 78 ? 4.487 3.556 -0.565 1.00 75.00 78 GLY A C 1
ATOM 621 O O . GLY A 1 78 ? 5.533 3.352 0.052 1.00 75.00 78 GLY A O 1
ATOM 622 N N . LEU A 1 79 ? 4.030 4.789 -0.814 1.00 78.00 79 LEU A N 1
ATOM 623 C CA . LEU A 1 79 ? 4.759 6.006 -0.424 1.00 78.00 79 LEU A CA 1
ATOM 624 C C . LEU A 1 79 ? 4.503 6.444 1.024 1.00 78.00 79 LEU A C 1
ATOM 626 O O . LEU A 1 79 ? 5.427 6.937 1.668 1.00 78.00 79 LEU A O 1
ATOM 630 N N . SER A 1 80 ? 3.289 6.262 1.546 1.00 76.81 80 SER A N 1
ATOM 631 C CA . SER A 1 80 ? 2.960 6.536 2.949 1.00 76.81 80 SER A CA 1
ATOM 632 C C . SER A 1 80 ? 1.706 5.780 3.384 1.00 76.81 80 SER A C 1
ATOM 634 O O . SER A 1 80 ? 0.840 5.481 2.560 1.00 76.81 80 SER A O 1
ATOM 636 N N . GLU A 1 81 ? 1.586 5.520 4.689 1.00 74.44 81 GLU A N 1
ATOM 637 C CA . GLU A 1 81 ? 0.365 4.934 5.256 1.00 74.44 81 GLU A CA 1
ATOM 638 C C . GLU A 1 81 ? -0.861 5.821 5.016 1.00 74.44 81 GLU A C 1
ATOM 640 O O . GLU A 1 81 ? -1.940 5.303 4.759 1.00 74.44 81 GLU A O 1
ATOM 645 N N . ASP A 1 82 ? -0.708 7.147 5.033 1.00 75.25 82 ASP A N 1
ATOM 646 C CA . ASP A 1 82 ? -1.829 8.071 4.816 1.00 75.25 82 ASP A CA 1
ATOM 647 C C . ASP A 1 82 ? -2.431 7.940 3.415 1.00 75.25 82 ASP A C 1
ATOM 649 O O . ASP A 1 82 ? -3.646 8.006 3.253 1.00 75.25 82 ASP A O 1
ATOM 653 N N . ARG A 1 83 ? -1.599 7.707 2.390 1.00 73.94 83 ARG A N 1
ATOM 654 C CA . ARG A 1 83 ? -2.090 7.480 1.023 1.00 73.94 83 ARG A CA 1
ATOM 655 C C . ARG A 1 83 ? -2.757 6.122 0.878 1.00 73.94 83 ARG A C 1
ATOM 657 O O . ARG A 1 83 ? -3.777 6.026 0.202 1.00 73.94 83 ARG A O 1
ATOM 664 N N . GLN A 1 84 ? -2.213 5.105 1.545 1.00 75.56 84 GLN A N 1
ATOM 665 C CA . GLN A 1 84 ? -2.843 3.794 1.616 1.00 75.56 84 GLN A CA 1
ATOM 666 C C . GLN A 1 84 ? -4.228 3.899 2.269 1.00 75.56 84 GLN A C 1
ATOM 668 O O . GLN A 1 84 ? -5.200 3.436 1.689 1.00 75.56 84 GLN A O 1
ATOM 673 N N . ARG A 1 85 ? -4.349 4.613 3.396 1.00 73.88 85 ARG A N 1
ATOM 674 C CA . ARG A 1 85 ? -5.635 4.866 4.068 1.00 73.88 85 ARG A CA 1
ATOM 675 C C . ARG A 1 85 ? -6.599 5.689 3.212 1.00 73.88 85 ARG A C 1
ATOM 677 O O . ARG A 1 85 ? -7.784 5.384 3.180 1.00 73.88 85 ARG A O 1
ATOM 684 N N . ALA A 1 86 ? -6.110 6.711 2.508 1.00 74.44 86 ALA A N 1
ATOM 685 C CA . ALA A 1 86 ? -6.933 7.507 1.598 1.00 74.44 86 ALA A CA 1
ATOM 686 C C . ALA A 1 86 ? -7.481 6.666 0.432 1.00 74.44 86 ALA A C 1
ATOM 688 O O . ALA A 1 86 ? -8.624 6.855 0.029 1.00 74.44 86 ALA A O 1
ATOM 689 N N . PHE A 1 87 ? -6.686 5.721 -0.080 1.00 72.62 87 PHE A N 1
ATOM 690 C CA . PHE A 1 87 ? -7.127 4.765 -1.095 1.00 72.62 87 PHE A CA 1
ATOM 691 C C . PHE A 1 87 ? -8.113 3.735 -0.526 1.00 72.62 87 PHE A C 1
ATOM 693 O O . PHE A 1 87 ? -9.141 3.470 -1.138 1.00 72.62 87 PHE A O 1
ATOM 700 N N . ASP A 1 88 ? -7.839 3.197 0.663 1.00 70.75 88 ASP A N 1
ATOM 701 C CA . ASP A 1 88 ? -8.707 2.219 1.328 1.00 70.75 88 ASP A CA 1
ATOM 702 C C . ASP A 1 88 ? -10.061 2.826 1.759 1.00 70.75 88 ASP A C 1
ATOM 704 O O . ASP A 1 88 ? -11.050 2.106 1.865 1.00 70.75 88 ASP A O 1
ATOM 708 N N . SER A 1 89 ? -10.137 4.148 1.963 1.00 67.88 89 SER A N 1
ATOM 709 C CA . SER A 1 89 ? -11.386 4.870 2.271 1.00 67.88 89 SER A CA 1
ATOM 710 C C . SER A 1 89 ? -12.384 4.872 1.104 1.00 67.88 89 SER A C 1
ATOM 712 O O . SER A 1 89 ? -13.593 4.905 1.314 1.00 67.88 89 SER A O 1
ATOM 714 N N . VAL A 1 90 ? -11.893 4.778 -0.134 1.00 65.25 90 VAL A N 1
ATOM 715 C CA . VAL A 1 90 ? -12.731 4.713 -1.343 1.00 65.25 90 VAL A CA 1
ATOM 716 C C . VAL A 1 90 ? -12.868 3.285 -1.885 1.00 65.25 90 VAL A C 1
ATOM 718 O O . VAL A 1 90 ? -13.260 3.112 -3.037 1.00 65.25 90 VAL A O 1
ATOM 721 N N . ASP A 1 91 ? -12.540 2.261 -1.085 1.00 66.56 91 ASP A N 1
ATOM 722 C CA . ASP A 1 91 ? -12.558 0.855 -1.505 1.00 66.56 91 ASP A CA 1
ATOM 723 C C . ASP A 1 91 ? -14.000 0.352 -1.751 1.00 66.56 91 ASP A C 1
ATOM 725 O O . ASP A 1 91 ? -14.742 0.120 -0.793 1.00 66.56 91 ASP A O 1
ATOM 729 N N . PRO A 1 92 ? -14.407 0.077 -3.010 1.00 63.00 92 PRO A N 1
ATOM 730 C CA . PRO A 1 92 ? -15.759 -0.394 -3.332 1.00 63.00 92 PRO A CA 1
ATOM 731 C C . PRO A 1 92 ? -16.042 -1.824 -2.850 1.00 63.00 92 PRO A C 1
ATOM 733 O O . PRO A 1 92 ? -17.161 -2.315 -2.981 1.00 63.00 92 PRO A O 1
ATOM 736 N N . GLN A 1 93 ? -15.015 -2.537 -2.377 1.00 63.62 93 GLN A N 1
ATOM 737 C CA . GLN A 1 93 ? -15.125 -3.881 -1.812 1.00 63.62 93 GLN A CA 1
ATOM 738 C C . GLN A 1 93 ? -15.297 -3.883 -0.290 1.00 63.62 93 GLN A C 1
ATOM 740 O O . GLN A 1 93 ? -15.288 -4.965 0.307 1.00 63.62 93 GLN A O 1
ATOM 745 N N . PHE A 1 94 ? -15.428 -2.712 0.335 1.00 66.69 94 PHE A N 1
ATOM 746 C CA . PHE A 1 94 ? -15.755 -2.626 1.746 1.00 66.69 94 PHE A CA 1
ATOM 747 C C . PHE A 1 94 ? -17.145 -3.222 2.022 1.00 66.69 94 PHE A C 1
ATOM 749 O O . PHE A 1 94 ? -18.092 -3.044 1.258 1.00 66.69 94 PHE A O 1
ATOM 756 N N . ASP A 1 95 ? -17.237 -3.991 3.104 1.00 67.56 95 ASP A N 1
ATOM 757 C CA . ASP A 1 95 ? -18.477 -4.630 3.531 1.00 67.56 95 ASP A CA 1
ATOM 758 C C . ASP A 1 95 ? -19.226 -3.705 4.497 1.00 67.56 95 ASP A C 1
ATOM 760 O O . ASP A 1 95 ? -18.968 -3.724 5.705 1.00 67.56 95 ASP A O 1
ATOM 764 N N . ASP A 1 96 ? -20.143 -2.915 3.936 1.00 66.56 96 ASP A N 1
ATOM 765 C CA . ASP A 1 96 ? -21.047 -2.005 4.654 1.00 66.56 96 ASP A CA 1
ATOM 766 C C . ASP A 1 96 ? -22.245 -2.717 5.307 1.00 66.56 96 ASP A C 1
ATOM 768 O O . ASP A 1 96 ? -23.157 -2.064 5.820 1.00 66.56 96 ASP A O 1
ATOM 772 N N . LEU A 1 97 ? -22.300 -4.054 5.287 1.00 71.62 97 LEU A N 1
ATOM 773 C CA . LEU A 1 97 ? -23.426 -4.779 5.864 1.00 71.62 97 LEU A CA 1
ATOM 774 C C . LEU A 1 97 ? -23.449 -4.621 7.391 1.00 71.62 97 LEU A C 1
ATOM 776 O O . LEU A 1 97 ? -22.618 -5.167 8.124 1.00 71.62 97 LEU A O 1
ATOM 780 N N . VAL A 1 98 ? -24.463 -3.902 7.868 1.00 75.12 98 VAL A N 1
ATOM 781 C CA . VAL A 1 98 ? -24.828 -3.796 9.281 1.00 75.12 98 VAL A CA 1
ATOM 782 C C . VAL A 1 98 ? -26.037 -4.706 9.533 1.00 75.12 98 VAL A C 1
ATOM 784 O O . VAL A 1 98 ? -26.940 -4.748 8.700 1.00 75.12 98 VAL A O 1
ATOM 787 N N . PRO A 1 99 ? -26.086 -5.457 10.647 1.00 77.81 99 PRO A N 1
ATOM 788 C CA . PRO A 1 99 ? -27.263 -6.253 10.986 1.00 77.81 99 PRO A CA 1
ATOM 789 C C . PRO A 1 99 ? -28.513 -5.373 11.174 1.00 77.81 99 PRO A C 1
ATOM 791 O O . PRO A 1 99 ? -28.466 -4.407 11.934 1.00 77.81 99 PRO A O 1
ATOM 794 N N . ASP A 1 100 ? -29.640 -5.743 10.554 1.00 75.31 100 ASP A N 1
ATOM 795 C CA . ASP A 1 100 ? -30.919 -5.005 10.642 1.00 75.31 100 ASP A CA 1
ATOM 796 C C . ASP A 1 100 ? -31.549 -5.024 12.045 1.00 75.31 100 ASP A C 1
ATOM 798 O O . ASP A 1 100 ? -32.329 -4.145 12.413 1.0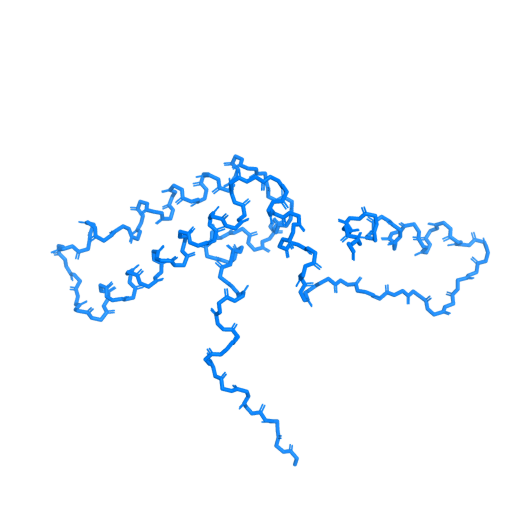0 75.31 100 ASP A O 1
ATOM 802 N N . SER A 1 101 ? -31.241 -6.049 12.840 1.00 77.50 101 SER A N 1
ATOM 803 C CA . SER A 1 101 ? -31.757 -6.216 14.194 1.00 77.50 101 SER A CA 1
ATOM 804 C C . SER A 1 101 ? -30.670 -6.785 15.089 1.00 77.50 101 SER A C 1
ATOM 806 O O . SER A 1 101 ? -29.998 -7.757 14.739 1.00 77.50 101 SER A O 1
ATOM 808 N N . VAL A 1 102 ? -30.491 -6.158 16.249 1.00 78.75 102 VAL A N 1
ATOM 809 C CA . VAL A 1 102 ? -29.490 -6.542 17.239 1.00 78.75 102 VAL A CA 1
ATOM 810 C C . VAL A 1 102 ? -30.189 -6.688 18.579 1.00 78.75 102 VAL A C 1
ATOM 812 O O . VAL A 1 102 ? -30.763 -5.729 19.094 1.00 78.75 102 VAL A O 1
ATOM 815 N N . GLU A 1 103 ? -30.143 -7.883 19.161 1.00 82.44 103 GLU A N 1
ATOM 816 C CA . GLU A 1 103 ? -30.638 -8.080 20.520 1.00 82.44 103 GLU A CA 1
ATOM 817 C C . GLU A 1 103 ? -29.661 -7.502 21.547 1.00 82.44 103 GLU A C 1
ATOM 819 O O . GLU A 1 103 ? -28.443 -7.648 21.416 1.00 82.44 103 GLU A O 1
ATOM 824 N N . ALA A 1 104 ? -30.191 -6.892 22.612 1.00 79.25 104 ALA A N 1
ATOM 825 C CA . ALA A 1 104 ? -29.381 -6.285 23.672 1.00 79.25 104 ALA A CA 1
ATOM 826 C C . ALA A 1 104 ? -28.414 -7.288 24.335 1.00 79.25 104 ALA A C 1
ATOM 828 O O . ALA A 1 104 ? -27.309 -6.917 24.726 1.00 79.25 104 ALA A O 1
ATOM 829 N N . SER A 1 105 ? -28.805 -8.563 24.406 1.00 84.12 105 SER A N 1
ATOM 830 C CA . SER A 1 105 ? -28.002 -9.681 24.922 1.00 84.12 105 SER A CA 1
ATOM 831 C C . SER A 1 105 ? -26.743 -9.962 24.090 1.00 84.12 105 SER A C 1
ATOM 833 O O . SER A 1 105 ? -25.720 -10.351 24.647 1.00 84.12 105 SER A O 1
ATOM 835 N N . ASN A 1 106 ? -26.791 -9.713 22.776 1.00 82.94 106 ASN A N 1
ATOM 836 C CA . ASN A 1 106 ? -25.721 -10.000 21.814 1.00 82.94 106 ASN A CA 1
ATOM 837 C C . ASN A 1 106 ? -25.167 -8.731 21.145 1.00 82.94 106 ASN A C 1
ATOM 839 O O . ASN A 1 106 ? -24.509 -8.813 20.104 1.00 82.94 106 ASN A O 1
ATOM 843 N N . PHE A 1 107 ? -25.410 -7.561 21.742 1.00 81.69 107 PHE A N 1
ATOM 844 C CA . PHE A 1 107 ? -25.041 -6.256 21.194 1.00 81.69 107 PHE A CA 1
ATOM 845 C C . PHE A 1 107 ? -23.556 -6.176 20.819 1.00 81.69 107 PHE A C 1
ATOM 847 O O . PHE A 1 107 ? -23.213 -5.920 19.666 1.00 81.69 107 PHE A O 1
ATOM 854 N N . PHE A 1 108 ? -22.669 -6.481 21.770 1.00 79.62 108 PHE A N 1
ATOM 855 C CA . PHE A 1 108 ? -21.222 -6.417 21.551 1.00 79.62 108 PHE A CA 1
ATOM 856 C C . PHE A 1 108 ? -20.718 -7.487 20.578 1.00 79.62 108 PHE A C 1
ATOM 858 O O . PHE A 1 108 ? -19.799 -7.222 19.811 1.00 79.62 108 PHE A O 1
ATOM 865 N N . ALA A 1 109 ? -21.333 -8.673 20.562 1.00 81.62 109 ALA A N 1
ATOM 866 C CA . ALA A 1 109 ? -20.953 -9.743 19.641 1.00 81.62 109 ALA A CA 1
ATOM 867 C C . ALA A 1 109 ? -21.356 -9.432 18.189 1.00 81.62 109 ALA A C 1
ATOM 869 O O . ALA A 1 109 ? -20.615 -9.741 17.261 1.00 81.62 109 ALA A O 1
ATOM 870 N N . SER A 1 110 ? -22.513 -8.794 17.997 1.00 79.38 110 SER A N 1
ATOM 871 C CA . SER A 1 110 ? -23.066 -8.503 16.669 1.00 79.38 110 SER A CA 1
ATOM 872 C C . SER A 1 110 ? -22.477 -7.226 16.072 1.00 79.38 110 SER A C 1
ATOM 874 O O . SER A 1 110 ? -22.110 -7.200 14.900 1.00 79.38 110 SER A O 1
ATOM 876 N N . LEU A 1 111 ? -22.357 -6.167 16.880 1.00 81.38 111 LEU A N 1
ATOM 877 C CA . LEU A 1 111 ? -21.880 -4.860 16.425 1.00 81.38 111 LEU A CA 1
ATOM 878 C C . LEU A 1 111 ? -20.386 -4.641 16.661 1.00 81.38 111 LEU A C 1
ATOM 880 O O . LEU A 1 111 ? -19.808 -3.794 15.992 1.00 81.38 111 LEU A O 1
ATOM 884 N N . GLY A 1 112 ? -19.725 -5.405 17.534 1.00 81.50 112 GLY A N 1
ATOM 885 C CA . GLY A 1 112 ? -18.271 -5.323 17.732 1.00 81.50 112 GLY A CA 1
ATOM 886 C C . GLY A 1 112 ? -17.483 -5.444 16.420 1.00 81.50 112 GLY A C 1
ATOM 887 O O . GLY A 1 112 ? -16.722 -4.533 16.093 1.00 81.50 112 GLY A O 1
ATOM 888 N N . PRO A 1 113 ? -17.737 -6.473 15.590 1.00 80.12 113 PRO A N 1
ATOM 889 C CA . PRO A 1 113 ? -17.107 -6.600 14.276 1.00 80.12 113 PRO A CA 1
ATOM 890 C C . PRO A 1 113 ? -17.448 -5.461 13.306 1.00 80.12 113 PRO A C 1
ATOM 892 O O . PRO A 1 113 ? -16.667 -5.195 12.394 1.00 80.12 113 PRO A O 1
ATOM 895 N N . VAL A 1 114 ? -18.610 -4.818 13.464 1.00 78.88 114 VAL A N 1
ATOM 896 C CA . VAL A 1 114 ? -19.056 -3.674 12.648 1.00 78.88 114 VAL A CA 1
ATOM 897 C C . VAL A 1 114 ? -18.332 -2.400 13.082 1.00 78.88 114 VAL A C 1
ATOM 899 O O . VAL A 1 114 ? -17.832 -1.661 12.241 1.00 78.88 114 VAL A O 1
ATOM 902 N N . PHE A 1 115 ? -18.195 -2.160 14.386 1.00 80.25 115 PHE A N 1
ATOM 903 C CA . PHE A 1 115 ? -17.423 -1.040 14.920 1.00 80.25 115 PHE A CA 1
ATOM 904 C C . PHE A 1 115 ? -15.945 -1.174 14.592 1.00 80.25 115 PHE A C 1
ATOM 906 O O . PHE A 1 115 ? -15.340 -0.213 14.131 1.00 80.25 115 PHE A O 1
ATOM 913 N N . GLU A 1 116 ? -15.372 -2.369 14.741 1.00 76.88 116 GLU A N 1
ATOM 914 C CA . GLU A 1 116 ? -13.997 -2.613 14.325 1.00 76.88 116 GLU A CA 1
ATOM 915 C C . GLU A 1 116 ? -13.813 -2.367 12.835 1.00 76.88 116 GLU A C 1
ATOM 917 O O . GLU A 1 116 ? -12.742 -1.911 12.467 1.00 76.88 116 GLU A O 1
ATOM 922 N N . ARG A 1 117 ? -14.807 -2.679 11.984 1.00 73.50 117 ARG A N 1
ATOM 923 C CA . ARG A 1 117 ? -14.825 -2.382 10.536 1.00 73.50 117 ARG A CA 1
ATOM 924 C C . ARG A 1 117 ? -14.897 -0.891 10.232 1.00 73.50 117 ARG A C 1
ATOM 926 O O . ARG A 1 117 ? -14.109 -0.416 9.421 1.00 73.50 117 ARG A O 1
ATOM 933 N N . ASN A 1 118 ? -15.769 -0.167 10.919 1.00 72.31 118 ASN A N 1
ATOM 934 C CA . ASN A 1 118 ? -15.995 1.259 10.696 1.00 72.31 118 ASN A CA 1
ATOM 935 C C . ASN A 1 118 ? -14.913 2.157 11.304 1.00 72.31 118 ASN A C 1
ATOM 937 O O . ASN A 1 118 ? -14.567 3.170 10.710 1.00 72.31 118 ASN A O 1
ATOM 941 N N . ALA A 1 119 ? -14.291 1.766 12.420 1.00 72.50 119 ALA A N 1
ATOM 942 C CA . ALA A 1 119 ? -13.167 2.497 13.017 1.00 72.50 119 ALA A CA 1
ATOM 943 C C . ALA A 1 119 ? -11.943 2.610 12.082 1.00 72.50 119 ALA A C 1
ATOM 945 O O . ALA A 1 119 ? -11.012 3.363 12.358 1.00 72.50 119 ALA A O 1
ATOM 946 N N . ARG A 1 120 ? -11.934 1.838 10.987 1.00 64.38 120 ARG A N 1
ATOM 947 C CA . ARG A 1 120 ? -10.889 1.798 9.955 1.00 64.38 120 ARG A CA 1
ATOM 948 C C . ARG A 1 120 ? -11.045 2.922 8.939 1.00 64.38 120 ARG A C 1
ATOM 950 O O . ARG A 1 120 ? -10.053 3.325 8.339 1.00 64.38 120 ARG A O 1
ATOM 957 N N . GLN A 1 121 ? -12.275 3.380 8.711 1.00 59.25 121 GLN A N 1
ATOM 958 C CA . GLN A 1 121 ? -12.568 4.380 7.699 1.00 59.25 121 GLN A CA 1
ATOM 959 C C . GLN A 1 121 ? -12.397 5.777 8.291 1.00 59.25 121 GLN A C 1
ATOM 961 O O . GLN A 1 121 ? -13.030 6.142 9.282 1.00 59.25 121 GLN A O 1
ATOM 966 N N . ALA A 1 122 ? -11.517 6.568 7.680 1.00 50.31 122 ALA A N 1
ATOM 967 C CA . ALA A 1 122 ? -11.442 7.991 7.956 1.00 50.31 122 ALA A CA 1
ATOM 968 C C . ALA A 1 122 ? -12.641 8.666 7.278 1.00 50.31 122 ALA A C 1
ATOM 970 O O . ALA A 1 122 ? -12.623 8.886 6.067 1.00 50.31 122 ALA A O 1
ATOM 971 N N . PHE A 1 123 ? -13.679 8.971 8.058 1.00 47.44 123 PHE A N 1
ATOM 972 C CA . PHE A 1 123 ? -14.684 9.952 7.659 1.00 47.44 123 PHE A CA 1
ATOM 973 C C . PHE A 1 123 ? -13.986 11.314 7.557 1.00 47.44 123 PHE A C 1
ATOM 975 O O . PHE A 1 123 ? -13.504 11.832 8.567 1.00 47.44 123 PHE A O 1
ATOM 982 N N . PHE A 1 124 ? -13.892 11.852 6.342 1.00 41.56 124 PHE A N 1
ATOM 983 C CA . PHE A 1 124 ? -13.547 13.252 6.088 1.00 41.56 124 PHE A CA 1
ATOM 984 C C . PHE A 1 124 ? -14.816 14.043 5.788 1.00 41.56 124 PHE A C 1
ATOM 986 O O . PHE A 1 124 ? -15.682 13.501 5.063 1.00 41.56 124 PHE A O 1
#

Organism: Globodera rostochiensis (NCBI:txid31243)

Sequence (124 aa):
MGRRRIPMTLMALEDCSYKVLGLSKLRYQATPAQLKTAYRRKVLKYHPDKGQAADTDDTSLRNEAVFACIQKAYEQLGLSEDRQRAFDSVDPQFDDLVPDSVEASNFFASLGPVFERNARQAFF

pLDDT: mean 71.41, std 14.35, range [34.12, 89.94]

Radius of gyration: 19.53 Å; chains: 1; bounding box: 50×25×56 Å

Foldseek 3Di:
DDPPPDPPPPPPLLPLACVLLVNVVCQLVQDLVSLVVSLVVLCVVLPLVVQPPDDDPVVSVVSVVSNVSSVVNCVQCNPDNVSSLVSVLPDPPQDQDQDPDDDPVCNCVRCVVVCVSCVSHDDD

Secondary structure (DSSP, 8-state):
-------TTSSTTGGGSHHHHT-TTTGGG--HHHHHHHHHHHHHHH-GGGGTTT--HHHHHHHHHHHHHHHHHHHHHTS-HHHHHHHHHT-TT------S---GGGHHHHHHHHHHHHTTS---